Protein AF-A0A2G5NSZ6-F1 (afdb_monomer)

Structure (mmCIF, N/CA/C/O backbone):
data_AF-A0A2G5NSZ6-F1
#
_entry.id   AF-A0A2G5NSZ6-F1
#
loop_
_atom_site.group_PDB
_atom_site.id
_atom_site.type_symbol
_atom_site.label_atom_id
_atom_site.label_alt_id
_atom_site.label_comp_id
_atom_site.label_asym_id
_atom_site.label_entity_id
_atom_site.label_seq_id
_atom_site.pdbx_PDB_ins_code
_atom_site.Cartn_x
_atom_site.Cartn_y
_atom_site.Cartn_z
_atom_site.occupancy
_atom_site.B_iso_or_equiv
_atom_site.auth_seq_id
_atom_site.auth_comp_id
_atom_site.auth_asym_id
_atom_site.auth_atom_id
_atom_site.pdbx_PDB_model_num
ATOM 1 N N . MET A 1 1 ? -48.460 5.975 41.396 1.00 63.25 1 MET A N 1
ATOM 2 C CA . MET A 1 1 ? -47.245 6.767 41.715 1.00 63.25 1 MET A CA 1
ATOM 3 C C . MET A 1 1 ? -46.046 5.906 42.127 1.00 63.25 1 MET A C 1
ATOM 5 O O . MET A 1 1 ? -45.051 5.959 41.422 1.00 63.25 1 MET A O 1
ATOM 9 N N . LYS A 1 2 ? -46.118 5.054 43.167 1.00 60.66 2 LYS A N 1
ATOM 10 C CA . LYS A 1 2 ? -44.966 4.229 43.619 1.00 60.66 2 LYS A CA 1
ATOM 11 C C . LYS A 1 2 ? -44.351 3.318 42.535 1.00 60.66 2 LYS A C 1
ATOM 13 O O . LYS A 1 2 ? -43.138 3.277 42.404 1.00 60.66 2 LYS A O 1
ATOM 18 N N . ARG A 1 3 ? -45.175 2.672 41.694 1.00 65.31 3 ARG A N 1
ATOM 19 C CA . ARG A 1 3 ? -44.702 1.825 40.573 1.00 65.31 3 ARG A CA 1
ATOM 20 C C . ARG A 1 3 ? -43.946 2.598 39.478 1.00 65.31 3 ARG A C 1
ATOM 22 O O . ARG A 1 3 ? -43.029 2.049 38.886 1.00 65.31 3 ARG A O 1
ATOM 29 N N . ILE A 1 4 ? -44.303 3.864 39.245 1.00 73.81 4 ILE A N 1
ATOM 30 C CA . ILE A 1 4 ? -43.642 4.732 38.251 1.00 73.81 4 ILE A CA 1
ATOM 31 C C . ILE A 1 4 ? -42.267 5.170 38.772 1.00 73.81 4 ILE A C 1
ATOM 33 O O . ILE A 1 4 ? -41.289 5.133 38.035 1.00 73.81 4 ILE A O 1
ATOM 37 N N . ILE A 1 5 ? -42.176 5.501 40.065 1.00 75.38 5 ILE A N 1
ATOM 38 C CA . ILE A 1 5 ? -40.913 5.863 40.724 1.00 75.38 5 ILE A CA 1
ATOM 39 C C . ILE A 1 5 ? -39.940 4.673 40.728 1.00 75.38 5 ILE A C 1
ATOM 41 O O . ILE A 1 5 ? -38.780 4.835 40.362 1.00 75.38 5 ILE A O 1
ATOM 45 N N . SER A 1 6 ? -40.408 3.463 41.061 1.00 75.88 6 SER A N 1
ATOM 46 C CA . SER A 1 6 ? -39.570 2.254 41.014 1.00 75.88 6 SER A CA 1
ATOM 47 C C . SER A 1 6 ? -39.050 1.944 39.608 1.00 75.88 6 SER A C 1
ATOM 49 O O . SER A 1 6 ? -37.890 1.570 39.463 1.00 75.88 6 SER A O 1
ATOM 51 N N . PHE A 1 7 ? -39.869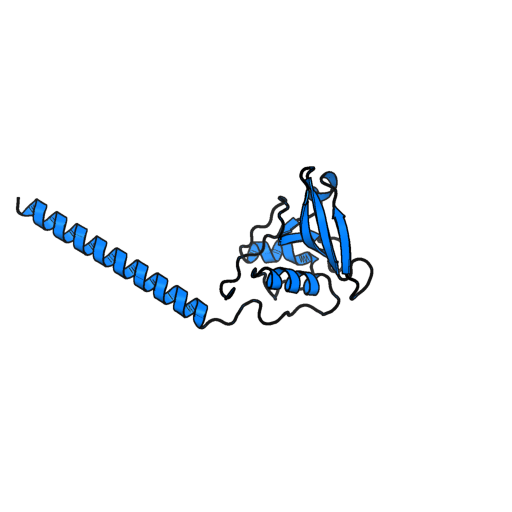 2.139 38.571 1.00 82.25 7 PHE A N 1
ATOM 52 C CA . PHE A 1 7 ? -39.439 1.956 37.183 1.00 82.25 7 PHE A CA 1
ATOM 53 C C . PHE A 1 7 ? -38.332 2.946 36.792 1.00 82.25 7 PHE A C 1
ATOM 55 O O . PHE A 1 7 ? -37.341 2.555 36.180 1.00 82.25 7 PHE A O 1
ATOM 62 N N . PHE A 1 8 ? -38.455 4.208 37.212 1.00 84.94 8 PHE A N 1
ATOM 63 C CA . PHE A 1 8 ? -37.450 5.238 36.943 1.00 84.94 8 PHE A CA 1
ATOM 64 C C . PHE A 1 8 ? -36.107 4.948 37.629 1.00 84.94 8 PHE A C 1
ATOM 66 O O . PHE A 1 8 ? -35.054 5.147 37.031 1.00 84.94 8 PHE A O 1
ATOM 73 N N . ILE A 1 9 ? -36.136 4.426 38.860 1.00 85.88 9 ILE A N 1
ATOM 74 C CA . ILE A 1 9 ? -34.926 4.035 39.602 1.00 85.88 9 ILE A CA 1
ATOM 75 C C . ILE A 1 9 ? -34.200 2.879 38.903 1.00 85.88 9 ILE A C 1
ATOM 77 O O . ILE A 1 9 ? -32.978 2.913 38.787 1.00 85.88 9 ILE A O 1
ATOM 81 N N . ILE A 1 10 ? -34.939 1.881 38.407 1.00 87.69 10 ILE A N 1
ATOM 82 C CA . ILE A 1 10 ? -34.363 0.749 37.663 1.00 87.69 10 ILE A CA 1
ATOM 83 C C . ILE A 1 10 ? -33.757 1.221 36.336 1.00 87.69 10 ILE A C 1
ATOM 85 O O . ILE A 1 10 ? -32.667 0.796 35.963 1.00 87.69 10 ILE A O 1
ATOM 89 N N . LEU A 1 11 ? -34.433 2.124 35.623 1.00 88.69 11 LEU A N 1
ATOM 90 C CA . LEU A 1 11 ? -33.911 2.666 34.370 1.00 88.69 11 LEU A CA 1
ATOM 91 C C . LEU A 1 11 ? -32.623 3.473 34.601 1.00 88.69 11 LEU A C 1
ATOM 93 O O . LEU A 1 11 ? -31.659 3.328 33.853 1.00 88.69 11 LEU A O 1
ATOM 97 N N . LEU A 1 12 ? -32.584 4.276 35.670 1.00 90.75 12 LEU A N 1
ATOM 98 C CA . LEU A 1 12 ? -31.406 5.052 36.051 1.00 90.75 12 LEU A CA 1
ATOM 99 C C . LEU A 1 12 ? -30.234 4.154 36.475 1.00 90.75 12 LEU A C 1
ATOM 101 O O . LEU A 1 12 ? -29.097 4.430 36.100 1.00 90.75 12 LEU A O 1
ATOM 105 N N . SER A 1 13 ? -30.486 3.071 37.218 1.00 85.81 13 SER A N 1
ATOM 106 C CA . SER A 1 13 ? -29.428 2.136 37.622 1.00 85.81 13 SER A CA 1
ATOM 107 C C . SER A 1 13 ? -28.855 1.360 36.434 1.00 85.81 13 SER A C 1
ATOM 109 O O . SER A 1 13 ? -27.636 1.223 36.336 1.00 85.81 13 SER A O 1
ATOM 111 N N . LEU A 1 14 ? -29.697 0.925 35.491 1.00 87.25 14 LEU A N 1
ATOM 112 C CA . LEU A 1 14 ? -29.252 0.307 34.237 1.00 87.25 14 LEU A CA 1
ATOM 113 C C . LEU A 1 14 ? -28.435 1.279 33.380 1.00 87.25 14 LEU A C 1
ATOM 115 O O . LEU A 1 14 ? -27.401 0.896 32.837 1.00 87.25 14 LEU A O 1
ATOM 119 N N . PHE A 1 15 ? -28.853 2.544 33.301 1.00 86.56 15 PHE A N 1
ATOM 120 C CA . PHE A 1 15 ? -28.114 3.579 32.579 1.00 86.56 15 PHE A CA 1
ATOM 121 C C . PHE A 1 15 ? -26.741 3.860 33.209 1.00 86.56 15 PHE A C 1
ATOM 123 O O . PHE A 1 15 ? -25.738 3.951 32.503 1.00 86.56 15 PHE A O 1
ATOM 130 N N . LEU A 1 16 ? -26.662 3.923 34.541 1.00 83.12 16 LEU A N 1
ATOM 131 C CA . LEU A 1 16 ? -25.391 4.065 35.256 1.00 83.12 16 LEU A CA 1
ATOM 132 C C . LEU A 1 16 ? -24.475 2.851 35.047 1.00 83.12 16 LEU A C 1
ATOM 134 O O . LEU A 1 16 ? -23.273 3.030 34.859 1.00 83.12 16 LEU A O 1
ATOM 138 N N . LEU A 1 17 ? -25.009 1.626 35.058 1.00 79.88 17 LEU A N 1
ATOM 139 C CA . LEU A 1 17 ? -24.234 0.415 34.760 1.00 79.88 17 LEU A CA 1
ATOM 140 C C . LEU A 1 17 ? -23.677 0.439 33.332 1.00 79.88 17 LEU A C 1
ATOM 142 O O . LEU A 1 17 ? -22.503 0.133 33.140 1.00 79.88 17 LEU A O 1
ATOM 146 N N . PHE A 1 18 ? -24.487 0.867 32.363 1.00 84.25 18 PHE A N 1
ATOM 147 C CA . PHE A 1 18 ? -24.074 1.017 30.969 1.00 84.25 18 PHE A CA 1
ATOM 148 C C . PHE A 1 18 ? -22.918 2.021 30.816 1.00 84.25 18 PHE A C 1
ATOM 150 O O . PHE A 1 18 ? -21.874 1.667 30.276 1.00 84.25 18 PHE A O 1
ATOM 157 N N . ILE A 1 19 ? -23.035 3.223 31.400 1.00 81.69 19 ILE A N 1
ATOM 158 C CA . ILE A 1 19 ? -21.955 4.231 31.387 1.00 81.69 19 ILE A CA 1
ATOM 159 C C . ILE A 1 19 ? -20.666 3.684 32.016 1.00 81.69 19 ILE A C 1
ATOM 161 O O . ILE A 1 19 ? -19.567 3.919 31.510 1.00 81.69 19 ILE A O 1
ATOM 165 N N . ASN A 1 20 ? -20.778 2.970 33.141 1.00 80.88 20 ASN A N 1
ATOM 166 C CA . ASN A 1 20 ? -19.611 2.381 33.795 1.00 80.88 20 ASN A CA 1
ATOM 167 C C . ASN A 1 20 ? -18.964 1.295 32.925 1.00 80.88 20 ASN A C 1
ATOM 169 O O . ASN A 1 20 ? -17.738 1.232 32.864 1.00 80.88 20 ASN A O 1
ATOM 173 N N . GLN A 1 21 ? -19.756 0.473 32.232 1.00 85.81 21 GLN A N 1
ATOM 174 C CA . GLN A 1 21 ? -19.250 -0.546 31.315 1.00 85.81 21 GLN A CA 1
ATOM 175 C C . GLN A 1 21 ? -18.499 0.073 30.129 1.00 85.81 21 GLN A C 1
ATOM 177 O O . GLN A 1 21 ? -17.379 -0.356 29.853 1.00 85.81 21 GLN A O 1
ATOM 182 N N . ASP A 1 22 ? -19.053 1.105 29.489 1.00 85.12 22 ASP A N 1
ATOM 183 C CA . ASP A 1 22 ? -18.387 1.816 28.389 1.00 85.12 22 ASP A CA 1
ATOM 184 C C . ASP A 1 22 ? -17.048 2.411 28.845 1.00 85.12 22 ASP A C 1
ATOM 186 O O . ASP A 1 22 ? -16.008 2.171 28.231 1.00 85.12 22 ASP A O 1
ATOM 190 N N . ARG A 1 23 ? -17.034 3.082 30.005 1.00 85.81 23 ARG A N 1
ATOM 191 C CA . ARG A 1 23 ? -15.804 3.637 30.586 1.00 85.81 23 ARG A CA 1
ATOM 192 C C . ARG A 1 23 ? -14.755 2.561 30.885 1.00 85.81 23 ARG A C 1
ATOM 194 O O . ARG A 1 23 ? -13.562 2.789 30.685 1.00 85.81 23 ARG A O 1
ATOM 201 N N . ILE A 1 24 ? -15.172 1.400 31.394 1.00 86.62 24 ILE A N 1
ATOM 202 C CA . ILE A 1 24 ? -14.268 0.270 31.654 1.00 86.62 24 ILE A CA 1
ATOM 203 C C . ILE A 1 24 ? -13.678 -0.252 30.338 1.00 86.62 24 ILE A C 1
ATOM 205 O O . ILE A 1 24 ? -12.471 -0.496 30.272 1.00 86.62 24 ILE A O 1
ATOM 209 N N . ILE A 1 25 ? -14.500 -0.396 29.296 1.00 86.75 25 ILE A N 1
ATOM 210 C CA . ILE A 1 25 ? -14.064 -0.855 27.972 1.00 86.75 25 ILE A CA 1
ATOM 211 C C . ILE A 1 25 ? -13.059 0.131 27.363 1.00 86.75 25 ILE A C 1
ATOM 213 O O . ILE A 1 25 ? -12.009 -0.294 26.879 1.00 86.75 25 ILE A O 1
ATOM 217 N N . ASP A 1 26 ? -13.321 1.433 27.445 1.00 86.69 26 ASP A N 1
ATOM 218 C CA . ASP A 1 26 ? -12.417 2.466 26.932 1.00 86.69 26 ASP A CA 1
ATOM 219 C C . ASP A 1 26 ? -11.071 2.475 27.667 1.00 86.69 26 ASP A C 1
ATOM 221 O O . ASP A 1 26 ? -10.008 2.516 27.035 1.00 86.69 26 ASP A O 1
ATOM 225 N N . ASN A 1 27 ? -11.091 2.350 28.997 1.00 86.94 27 ASN A N 1
ATOM 226 C CA . ASN A 1 27 ? -9.875 2.231 29.802 1.00 86.94 27 ASN A CA 1
ATOM 227 C C . ASN A 1 27 ? -9.072 0.974 29.434 1.00 86.94 27 ASN A C 1
ATOM 229 O O . ASN A 1 27 ? -7.852 1.045 29.281 1.00 86.94 27 ASN A O 1
ATOM 233 N N . TYR A 1 28 ? -9.745 -0.168 29.259 1.00 88.62 28 TYR A N 1
ATOM 234 C CA . TYR A 1 28 ? -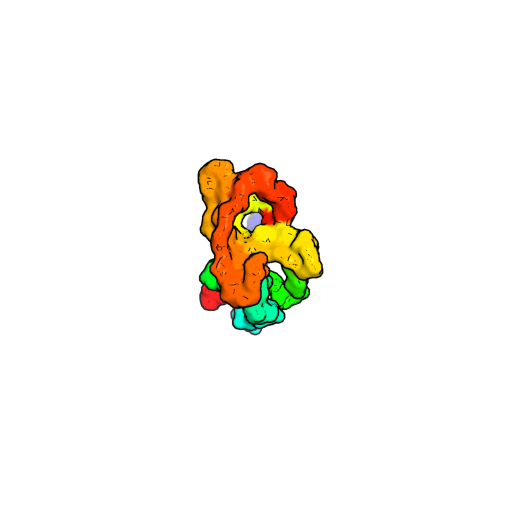9.102 -1.413 28.837 1.00 88.62 28 TYR A CA 1
ATOM 235 C C . TYR A 1 28 ? -8.478 -1.283 27.443 1.00 88.62 28 TYR A C 1
ATOM 237 O O . TYR A 1 28 ? -7.329 -1.676 27.246 1.00 88.62 28 TYR A O 1
ATOM 245 N N . ASN A 1 29 ? -9.195 -0.694 26.483 1.00 87.12 29 ASN A N 1
ATOM 246 C CA . ASN A 1 29 ? -8.689 -0.475 25.128 1.00 87.12 29 ASN A CA 1
ATOM 247 C C . ASN A 1 29 ? -7.476 0.458 25.120 1.00 87.12 29 ASN A C 1
ATOM 249 O O . ASN A 1 29 ? -6.495 0.175 24.432 1.00 87.12 29 ASN A O 1
ATOM 253 N N . THR A 1 30 ? -7.516 1.521 25.922 1.00 86.69 30 THR A N 1
ATOM 254 C CA . THR A 1 30 ? -6.400 2.462 26.078 1.00 86.69 30 THR A CA 1
ATOM 255 C C . THR A 1 30 ? -5.177 1.763 26.661 1.00 86.69 30 THR A C 1
ATOM 257 O O . THR A 1 30 ? -4.098 1.823 26.075 1.00 86.69 30 THR A O 1
ATOM 260 N N . LEU A 1 31 ? -5.344 1.022 27.761 1.00 89.06 31 LEU A N 1
ATOM 261 C CA . LEU A 1 31 ? -4.253 0.277 28.389 1.00 89.06 31 LEU A CA 1
ATOM 262 C C . LEU A 1 31 ? -3.691 -0.803 27.456 1.00 89.06 31 LEU A C 1
ATOM 264 O O . LEU A 1 31 ? -2.478 -0.979 27.362 1.00 89.06 31 LEU A O 1
ATOM 268 N N . ARG A 1 32 ? -4.560 -1.506 26.723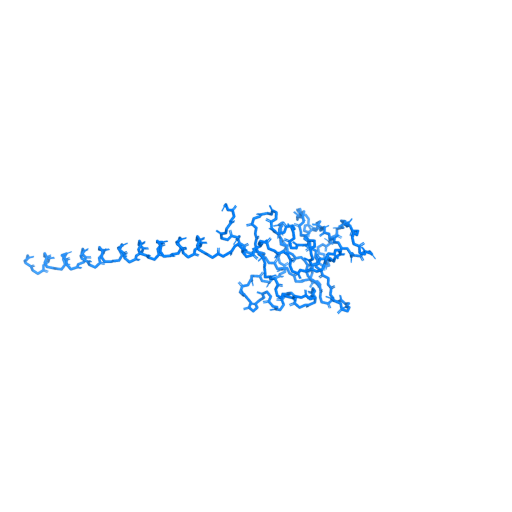 1.00 86.50 32 ARG A N 1
ATOM 269 C CA . ARG A 1 32 ? -4.161 -2.495 25.717 1.00 86.50 32 ARG A CA 1
ATOM 270 C C . ARG A 1 32 ? -3.318 -1.853 24.624 1.00 86.50 32 ARG A C 1
ATOM 272 O O . ARG A 1 32 ? -2.267 -2.391 24.290 1.00 86.50 32 ARG A O 1
ATOM 279 N N . ILE A 1 33 ? -3.764 -0.729 24.062 1.00 87.56 33 ILE A N 1
ATOM 280 C CA . ILE A 1 33 ? -2.978 0.010 23.073 1.00 87.56 33 ILE A CA 1
ATOM 281 C C . ILE A 1 33 ? -1.647 0.408 23.694 1.00 87.56 33 ILE A C 1
ATOM 283 O O . ILE A 1 33 ? -0.636 0.221 23.036 1.00 87.56 33 ILE A O 1
ATOM 287 N N . GLU A 1 34 ? -1.616 0.877 24.943 1.00 87.62 34 GLU A N 1
ATOM 288 C CA . GLU A 1 34 ? -0.385 1.326 25.589 1.00 87.62 34 GLU A CA 1
ATO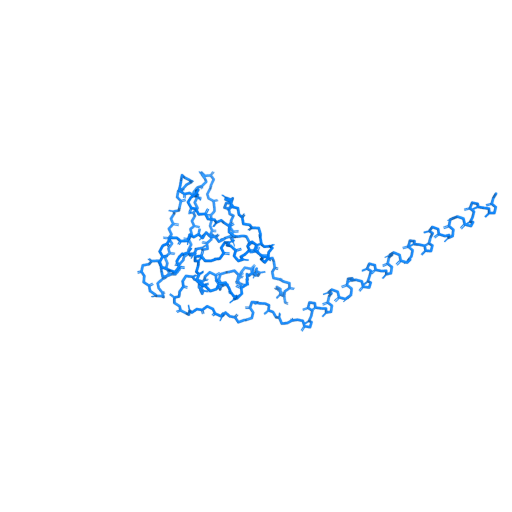M 289 C C . GLU A 1 34 ? 0.653 0.211 25.776 1.00 87.62 34 GLU A C 1
ATOM 291 O O . GLU A 1 34 ? 1.820 0.380 25.423 1.00 87.62 34 GLU A O 1
ATOM 296 N N . LEU A 1 35 ? 0.211 -0.962 26.224 1.00 90.81 35 LEU A N 1
ATOM 297 C CA . LEU A 1 35 ? 1.084 -2.101 26.511 1.00 90.81 35 LEU A CA 1
ATOM 298 C C . LEU A 1 35 ? 1.511 -2.890 25.265 1.00 90.81 35 LEU A C 1
ATOM 300 O O . LEU A 1 35 ? 2.527 -3.586 25.297 1.00 90.81 35 LEU A O 1
ATOM 304 N N . MET A 1 36 ? 0.747 -2.833 24.171 1.00 89.62 36 MET A N 1
ATOM 305 C CA . MET A 1 36 ? 1.084 -3.579 22.958 1.00 89.62 36 MET A CA 1
ATOM 306 C C . MET A 1 36 ? 2.215 -2.899 22.170 1.00 89.62 36 MET A C 1
ATOM 308 O O . MET A 1 36 ? 2.235 -1.673 22.032 1.00 89.62 36 MET A O 1
ATOM 312 N N . PRO A 1 37 ? 3.151 -3.674 21.588 1.00 91.25 37 PRO A N 1
ATOM 313 C CA . PRO A 1 37 ? 4.212 -3.104 20.769 1.00 91.25 37 PRO A CA 1
ATOM 314 C C . PRO A 1 37 ? 3.631 -2.434 19.519 1.00 91.25 37 PRO A C 1
ATOM 316 O O . PRO A 1 37 ? 2.629 -2.886 18.961 1.00 91.25 37 PRO A O 1
ATOM 319 N N . ASN A 1 38 ? 4.296 -1.381 19.036 1.00 94.44 38 ASN A N 1
ATOM 320 C CA . ASN A 1 38 ? 3.902 -0.730 17.790 1.00 94.44 38 ASN A CA 1
ATOM 321 C C . ASN A 1 38 ? 3.982 -1.742 16.626 1.00 94.44 38 ASN A C 1
ATOM 323 O O . ASN A 1 38 ? 5.073 -2.252 16.343 1.00 94.44 38 ASN A O 1
ATOM 327 N N . PRO A 1 39 ? 2.866 -2.024 15.921 1.00 94.38 39 PRO A N 1
ATOM 328 C CA . PRO A 1 39 ? 2.833 -3.037 14.864 1.00 94.38 39 PRO A CA 1
ATOM 329 C C . PRO A 1 39 ? 3.776 -2.704 13.701 1.00 94.38 39 PRO A C 1
ATOM 331 O O . PRO A 1 39 ? 4.233 -3.604 12.999 1.00 94.38 39 PRO A O 1
ATOM 334 N N . MET A 1 40 ? 4.122 -1.424 13.541 1.00 97.00 40 MET A N 1
ATOM 335 C CA . MET A 1 40 ? 5.018 -0.916 12.505 1.00 97.00 40 MET A CA 1
ATOM 336 C C . MET A 1 40 ? 6.444 -0.639 13.017 1.00 97.00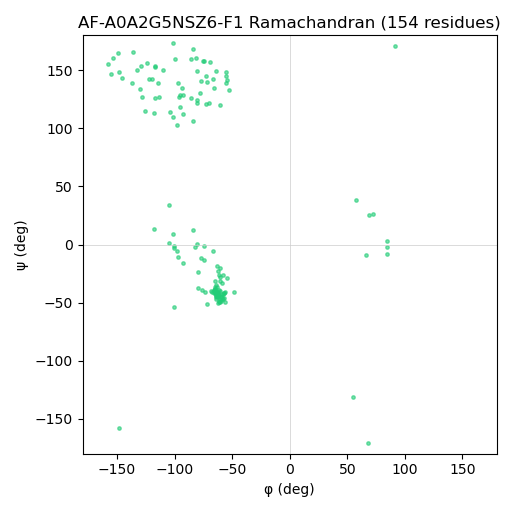 40 MET A C 1
ATOM 338 O O . MET A 1 40 ? 7.245 -0.029 12.305 1.00 97.00 40 MET A O 1
ATOM 342 N N . ALA A 1 41 ? 6.792 -1.046 14.248 1.00 95.62 41 ALA A N 1
ATOM 343 C CA . ALA A 1 41 ? 8.111 -0.781 14.838 1.00 95.62 41 ALA A CA 1
ATOM 344 C C . ALA A 1 41 ? 9.249 -1.307 13.951 1.00 95.62 41 ALA A C 1
ATOM 346 O O . ALA A 1 41 ? 10.149 -0.548 13.586 1.00 95.62 41 ALA A O 1
ATOM 347 N N . THR A 1 42 ? 9.138 -2.567 13.527 1.00 96.12 42 THR A N 1
ATOM 348 C CA . THR A 1 42 ? 10.153 -3.267 12.732 1.00 96.12 42 THR A CA 1
ATOM 349 C C . THR A 1 42 ? 9.594 -3.640 11.371 1.00 96.12 42 THR A C 1
ATOM 351 O O . THR A 1 42 ? 8.578 -4.328 11.306 1.00 96.12 42 THR A O 1
ATOM 354 N N . ASN A 1 43 ? 10.286 -3.244 10.304 1.00 98.12 43 ASN A N 1
ATOM 355 C CA . ASN A 1 43 ? 10.024 -3.716 8.949 1.00 98.12 43 ASN A CA 1
ATOM 356 C C . ASN A 1 43 ? 10.670 -5.100 8.764 1.00 98.12 43 ASN A C 1
ATOM 358 O O . ASN A 1 43 ? 11.869 -5.252 8.983 1.00 98.12 43 ASN A O 1
ATOM 362 N N . THR A 1 44 ? 9.868 -6.109 8.427 1.00 97.88 44 THR A N 1
ATOM 363 C CA . THR A 1 44 ? 10.292 -7.514 8.259 1.00 97.88 44 THR A CA 1
ATOM 364 C C . THR A 1 44 ? 10.480 -7.914 6.799 1.00 97.88 44 THR A C 1
ATOM 366 O O . THR A 1 44 ? 10.802 -9.069 6.524 1.00 97.88 44 THR A O 1
ATOM 369 N N . TYR A 1 45 ? 10.222 -6.999 5.866 1.00 98.50 45 TYR A N 1
ATOM 370 C CA . TYR A 1 45 ? 10.442 -7.225 4.445 1.00 98.50 45 TYR A CA 1
ATOM 371 C C . TYR A 1 45 ? 11.918 -7.006 4.095 1.00 98.50 45 TYR A C 1
ATOM 373 O O . TYR A 1 45 ? 12.658 -6.350 4.830 1.00 98.50 45 TYR A O 1
ATOM 381 N N . ASP A 1 46 ? 12.357 -7.551 2.964 1.00 98.25 46 ASP A N 1
ATOM 382 C CA . ASP A 1 46 ? 13.760 -7.470 2.565 1.00 98.25 46 ASP A CA 1
ATOM 383 C C . ASP A 1 46 ? 14.100 -6.092 1.993 1.00 98.25 46 ASP A C 1
ATOM 385 O O . ASP A 1 46 ? 13.427 -5.578 1.094 1.00 98.25 46 ASP A O 1
ATOM 389 N N . LYS A 1 47 ? 15.181 -5.488 2.498 1.00 98.31 47 LYS A N 1
ATOM 390 C CA . LYS A 1 47 ? 15.679 -4.201 1.998 1.00 98.31 47 LYS A CA 1
ATOM 391 C C . LYS A 1 47 ? 15.927 -4.264 0.493 1.00 98.31 47 LYS A C 1
ATOM 393 O O . LYS A 1 47 ? 16.405 -5.264 -0.038 1.00 98.31 47 LYS A O 1
ATOM 398 N N . GLY A 1 48 ? 15.609 -3.170 -0.190 1.00 98.12 48 GLY A N 1
ATOM 399 C CA . GLY A 1 48 ? 15.742 -3.093 -1.640 1.00 98.12 48 GLY A CA 1
ATOM 400 C C . GLY A 1 48 ? 14.545 -3.653 -2.411 1.00 98.12 48 GLY A C 1
ATOM 401 O O . GLY A 1 48 ? 14.578 -3.570 -3.631 1.00 98.12 48 GLY A O 1
ATOM 402 N N . GLN A 1 49 ? 13.510 -4.192 -1.749 1.00 98.56 49 GLN A N 1
ATOM 403 C CA . GLN A 1 49 ? 12.299 -4.727 -2.388 1.00 98.56 49 GLN A CA 1
ATOM 404 C C . GLN A 1 49 ? 11.109 -3.756 -2.360 1.00 98.56 49 GLN A C 1
ATOM 406 O O . GLN A 1 49 ? 11.012 -2.868 -1.507 1.00 98.56 49 GLN A O 1
ATOM 411 N N . CYS A 1 50 ? 10.145 -3.983 -3.259 1.00 98.62 50 CYS A N 1
ATOM 412 C CA . CYS A 1 50 ? 8.902 -3.210 -3.344 1.00 98.62 50 CYS A CA 1
ATOM 413 C C . CYS A 1 50 ? 8.100 -3.231 -2.032 1.00 98.62 50 CYS A C 1
ATOM 415 O O . CYS A 1 50 ? 7.613 -2.200 -1.567 1.00 98.62 50 CYS A O 1
ATOM 417 N N . THR A 1 51 ? 8.032 -4.397 -1.392 1.00 98.75 51 THR A N 1
ATOM 418 C CA . THR A 1 51 ? 7.345 -4.642 -0.120 1.00 98.75 51 THR A CA 1
ATOM 419 C C . THR A 1 51 ? 7.950 -3.846 1.036 1.00 98.75 51 THR A C 1
ATOM 421 O O . THR A 1 51 ? 7.214 -3.212 1.794 1.00 98.75 51 THR A O 1
ATOM 424 N N . TYR A 1 52 ? 9.283 -3.809 1.126 1.00 98.81 52 TYR A N 1
ATOM 425 C CA . TYR A 1 52 ? 10.011 -3.026 2.125 1.00 98.81 52 TYR A CA 1
ATOM 426 C C . TYR A 1 52 ? 9.731 -1.533 1.985 1.00 98.81 52 TYR A C 1
ATOM 428 O O . TYR A 1 52 ? 9.363 -0.882 2.962 1.00 98.81 52 TYR A O 1
ATOM 436 N N . TYR A 1 53 ? 9.842 -1.008 0.765 1.00 98.81 53 TYR A N 1
ATOM 437 C CA . TYR A 1 53 ? 9.598 0.406 0.492 1.00 98.81 53 TYR A CA 1
ATOM 438 C C . TYR A 1 53 ? 8.166 0.828 0.844 1.00 98.81 53 TYR A C 1
ATOM 440 O O . TYR A 1 53 ? 7.951 1.835 1.521 1.00 98.81 53 TYR A O 1
ATOM 448 N N . VAL A 1 54 ? 7.176 0.038 0.422 1.00 98.81 54 VAL A N 1
ATOM 449 C CA . VAL A 1 54 ? 5.766 0.337 0.687 1.00 98.81 54 VAL A CA 1
ATOM 450 C C . VAL A 1 54 ? 5.450 0.279 2.183 1.00 98.81 54 VAL A C 1
ATOM 452 O O . VAL A 1 54 ? 4.706 1.129 2.673 1.00 98.81 54 VAL A O 1
ATOM 455 N N . PHE A 1 55 ? 6.036 -0.662 2.930 1.00 98.81 55 PHE A N 1
ATOM 456 C CA . PHE A 1 55 ? 5.888 -0.708 4.386 1.00 98.81 55 PHE A CA 1
ATOM 457 C C . PHE A 1 55 ? 6.373 0.587 5.051 1.00 98.81 55 PHE A C 1
ATOM 459 O O . PHE A 1 55 ? 5.652 1.168 5.866 1.00 98.81 55 PHE A O 1
ATOM 466 N N . ASP A 1 56 ? 7.553 1.080 4.668 1.00 98.50 56 ASP A N 1
ATOM 467 C CA . ASP A 1 56 ? 8.115 2.312 5.231 1.00 98.50 56 ASP A CA 1
ATOM 468 C C . ASP A 1 56 ? 7.262 3.541 4.878 1.00 98.50 56 ASP A C 1
ATOM 470 O O . ASP A 1 56 ? 7.049 4.416 5.723 1.00 98.50 56 ASP A O 1
ATOM 474 N N . LYS A 1 57 ? 6.694 3.588 3.665 1.00 98.69 57 LYS A N 1
ATOM 475 C CA . LYS A 1 57 ? 5.737 4.630 3.258 1.00 98.69 57 LYS A CA 1
ATOM 476 C C . LYS A 1 57 ? 4.471 4.618 4.117 1.00 98.69 57 LYS A C 1
ATOM 478 O O . LYS A 1 57 ? 4.087 5.659 4.645 1.00 98.69 57 LYS A O 1
ATOM 483 N N . VAL A 1 58 ? 3.863 3.447 4.319 1.00 98.69 58 VAL A N 1
ATOM 484 C CA . VAL A 1 58 ? 2.675 3.280 5.175 1.00 98.69 58 VAL A CA 1
ATOM 485 C C . VAL A 1 58 ? 2.967 3.707 6.614 1.00 98.69 58 VAL A C 1
ATOM 487 O O . VAL A 1 58 ? 2.177 4.444 7.209 1.00 98.69 58 VAL A O 1
ATOM 490 N N . LYS A 1 59 ? 4.119 3.292 7.158 1.00 98.00 59 LYS A N 1
ATOM 491 C CA . LYS A 1 59 ? 4.576 3.687 8.495 1.00 98.00 59 LYS A CA 1
ATOM 492 C C . LYS A 1 59 ? 4.719 5.203 8.613 1.00 98.00 59 LYS A C 1
ATOM 494 O O . LYS A 1 59 ? 4.254 5.776 9.595 1.00 98.00 59 LYS A O 1
ATOM 499 N N . LYS A 1 60 ? 5.332 5.852 7.617 1.00 97.50 60 LYS A N 1
ATOM 500 C CA . LYS A 1 60 ? 5.543 7.308 7.592 1.00 97.50 60 LYS A CA 1
ATOM 501 C C . LYS A 1 60 ? 4.230 8.097 7.622 1.00 97.50 60 LYS A C 1
ATOM 503 O O . LYS A 1 60 ? 4.184 9.160 8.231 1.00 97.50 60 LYS A O 1
ATOM 508 N N . ASP A 1 61 ? 3.158 7.557 7.050 1.00 97.62 61 ASP A N 1
ATOM 509 C CA . ASP A 1 61 ? 1.824 8.172 7.110 1.00 97.62 61 ASP A CA 1
ATOM 510 C C . ASP A 1 61 ? 1.074 7.913 8.431 1.00 97.62 61 ASP A C 1
ATOM 512 O O . ASP A 1 61 ? -0.072 8.347 8.620 1.00 97.62 61 ASP A O 1
ATOM 516 N N . GLY A 1 62 ? 1.691 7.181 9.360 1.00 97.06 62 GLY A N 1
ATOM 517 C CA . GLY A 1 62 ? 1.062 6.740 10.601 1.00 97.06 62 GLY A CA 1
ATOM 518 C C . GLY A 1 62 ? -0.031 5.695 10.376 1.00 97.06 62 GLY A C 1
ATOM 519 O O . GLY A 1 62 ? -0.959 5.582 11.175 1.00 97.06 62 GLY A O 1
ATOM 520 N N . ASN A 1 63 ? 0.046 4.952 9.277 1.00 98.19 63 ASN A N 1
ATOM 521 C CA . ASN A 1 63 ? -0.834 3.827 9.001 1.00 98.19 63 ASN A CA 1
ATOM 522 C C . ASN A 1 63 ? -0.107 2.509 9.294 1.00 98.19 63 ASN A C 1
ATOM 524 O O . ASN A 1 63 ? 1.086 2.490 9.603 1.00 98.19 63 ASN A O 1
ATOM 528 N N . MET A 1 64 ? -0.834 1.401 9.212 1.00 98.00 64 MET A N 1
ATOM 529 C CA . MET A 1 64 ? -0.309 0.058 9.413 1.00 98.00 64 MET A CA 1
ATOM 530 C C . MET A 1 64 ? -0.755 -0.916 8.324 1.00 98.00 64 MET A C 1
ATOM 532 O O . MET A 1 64 ? -1.846 -0.796 7.758 1.00 98.00 64 MET A O 1
ATOM 536 N N . ILE A 1 65 ? 0.114 -1.892 8.082 1.00 98.62 65 ILE A N 1
ATOM 537 C CA . ILE A 1 65 ? -0.123 -3.139 7.351 1.00 98.62 65 ILE A CA 1
ATOM 538 C C . ILE A 1 65 ? 0.523 -4.285 8.132 1.00 98.62 65 ILE A C 1
ATOM 540 O O . ILE A 1 65 ? 1.357 -4.042 9.006 1.00 98.62 65 ILE A O 1
ATOM 544 N N . GLU A 1 66 ? 0.187 -5.531 7.801 1.00 97.94 66 GLU A N 1
ATOM 545 C CA . GLU A 1 66 ? 0.857 -6.660 8.440 1.00 97.94 66 GLU A CA 1
ATOM 546 C C . GLU A 1 66 ? 2.279 -6.872 7.915 1.00 97.94 66 GLU A C 1
ATOM 548 O O . GLU A 1 66 ? 2.666 -6.500 6.803 1.00 97.94 66 GLU A O 1
ATOM 553 N N . ARG A 1 67 ? 3.060 -7.542 8.755 1.00 97.25 67 ARG A N 1
ATOM 554 C CA . ARG A 1 67 ? 4.478 -7.865 8.551 1.00 97.25 67 ARG A CA 1
ATOM 555 C C . ARG A 1 67 ? 4.708 -9.282 8.018 1.00 97.25 67 ARG A C 1
ATOM 557 O O . ARG A 1 67 ? 5.839 -9.677 7.741 1.00 97.25 67 ARG A O 1
ATOM 564 N N . SER A 1 68 ? 3.639 -10.064 7.910 1.00 97.19 68 SER A N 1
ATOM 565 C CA . SER A 1 68 ? 3.658 -11.496 7.602 1.00 97.19 68 SER A CA 1
ATOM 566 C C . SER A 1 68 ? 3.235 -11.820 6.169 1.00 97.19 68 SER A C 1
ATOM 568 O O . SER A 1 68 ? 3.220 -12.994 5.807 1.00 97.19 68 SER A O 1
ATOM 570 N N . TRP A 1 69 ? 2.921 -10.823 5.331 1.00 98.38 69 TRP A N 1
ATOM 571 C CA . TRP A 1 69 ? 2.372 -11.083 3.995 1.00 98.38 69 TRP A CA 1
ATOM 572 C C . TRP A 1 69 ? 3.387 -11.602 2.970 1.00 98.38 69 TRP A C 1
ATOM 574 O O . TRP A 1 69 ? 2.980 -12.115 1.927 1.00 98.38 69 TRP A O 1
ATOM 584 N N . ARG A 1 70 ? 4.690 -11.522 3.280 1.00 96.69 70 ARG A N 1
ATOM 585 C CA . ARG A 1 70 ? 5.801 -11.996 2.432 1.00 96.69 70 ARG A CA 1
ATOM 586 C C . ARG A 1 70 ? 5.748 -11.370 1.029 1.00 96.69 70 ARG A C 1
ATOM 588 O O . ARG A 1 70 ? 5.625 -10.151 0.919 1.00 96.69 70 ARG A O 1
ATOM 595 N N . ASP A 1 71 ? 5.859 -12.177 -0.022 1.00 98.25 71 ASP A N 1
ATOM 596 C 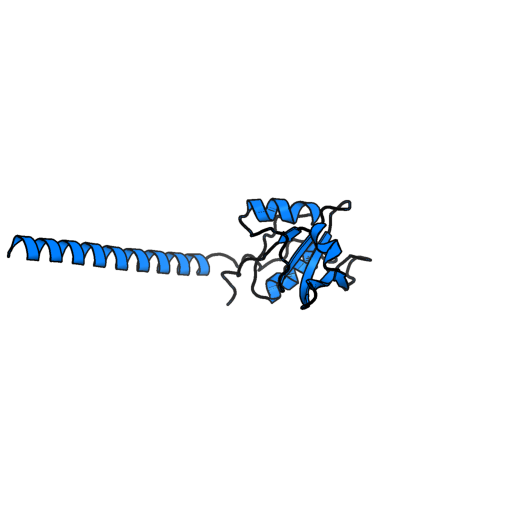CA . ASP A 1 71 ? 5.834 -11.748 -1.419 1.00 98.25 71 ASP A CA 1
ATOM 597 C C . ASP A 1 71 ? 4.575 -10.946 -1.770 1.00 98.25 71 ASP A C 1
ATOM 599 O O . ASP A 1 71 ? 3.447 -11.327 -1.433 1.00 98.25 71 ASP A O 1
ATOM 603 N N . ALA A 1 72 ? 4.754 -9.881 -2.554 1.00 98.62 72 ALA A N 1
ATOM 604 C CA . ALA A 1 72 ? 3.683 -8.982 -2.976 1.00 98.62 72 ALA A CA 1
ATOM 605 C C . ALA A 1 72 ? 2.504 -9.705 -3.651 1.00 98.62 72 ALA A C 1
ATOM 607 O O . ALA A 1 72 ? 1.360 -9.265 -3.523 1.00 98.62 72 ALA A O 1
ATOM 608 N N . LYS A 1 73 ? 2.729 -10.846 -4.319 1.00 98.62 73 LYS A N 1
ATOM 609 C CA . LYS A 1 73 ? 1.666 -11.644 -4.957 1.00 98.62 73 LYS A CA 1
ATOM 610 C C . LYS A 1 73 ? 0.577 -12.114 -3.993 1.00 98.62 73 LYS A C 1
ATOM 612 O O . LYS A 1 73 ? -0.560 -12.315 -4.419 1.00 98.62 73 LYS A O 1
ATOM 617 N N . HIS A 1 74 ? 0.898 -12.265 -2.709 1.00 98.56 74 HIS A N 1
ATOM 618 C CA . HIS A 1 74 ? -0.034 -12.750 -1.692 1.00 98.56 74 HIS A CA 1
ATOM 619 C C . HIS A 1 74 ? -0.775 -11.633 -0.957 1.00 98.56 74 HIS A C 1
ATOM 621 O O . HIS A 1 74 ? -1.804 -11.901 -0.334 1.00 98.56 74 HIS A O 1
ATOM 627 N N . TRP A 1 75 ? -0.306 -10.387 -1.056 1.00 98.75 75 TRP A N 1
ATOM 628 C CA . TRP A 1 75 ? -0.749 -9.290 -0.196 1.00 98.75 75 TRP A CA 1
ATOM 629 C C . TRP A 1 75 ? -2.254 -9.051 -0.250 1.00 98.75 75 TRP A C 1
ATOM 631 O O . TRP A 1 75 ? -2.880 -8.970 0.793 1.00 98.75 75 TRP A O 1
ATOM 641 N N . ALA A 1 76 ? -2.880 -9.015 -1.430 1.00 98.75 76 ALA A N 1
ATOM 642 C CA . ALA A 1 76 ? -4.324 -8.776 -1.510 1.00 98.75 76 ALA A CA 1
ATOM 643 C C . ALA A 1 76 ? -5.155 -9.890 -0.842 1.00 98.75 76 ALA A C 1
ATOM 645 O O . ALA A 1 76 ? -6.198 -9.611 -0.250 1.00 98.75 76 ALA A O 1
ATOM 646 N N . LYS A 1 77 ? -4.699 -11.149 -0.919 1.00 98.62 77 LYS A N 1
ATOM 647 C CA . LYS A 1 77 ? -5.367 -12.291 -0.277 1.00 98.62 77 LYS A CA 1
ATOM 648 C C . LYS A 1 77 ? -5.196 -12.233 1.239 1.00 98.62 77 LYS A C 1
ATOM 650 O O . LYS A 1 77 ? -6.192 -12.317 1.951 1.00 98.62 77 LYS A O 1
ATOM 655 N N . LEU A 1 78 ? -3.958 -12.084 1.707 1.00 98.75 78 LEU A N 1
ATOM 656 C CA . LEU A 1 78 ? -3.636 -12.080 3.135 1.00 98.75 78 LEU A CA 1
ATOM 657 C C . LEU A 1 78 ? -4.206 -10.834 3.824 1.00 98.75 78 LEU A C 1
ATOM 659 O O . LEU A 1 78 ? -4.866 -10.955 4.845 1.00 98.75 78 LEU A O 1
ATOM 663 N N . ALA A 1 79 ? -4.123 -9.663 3.190 1.00 98.81 79 ALA A N 1
ATOM 664 C CA . ALA A 1 79 ? -4.754 -8.446 3.692 1.00 98.81 79 ALA A CA 1
ATOM 665 C C . ALA A 1 79 ? -6.267 -8.614 3.876 1.00 98.81 79 ALA A C 1
ATOM 667 O O . ALA A 1 79 ? -6.815 -8.193 4.891 1.00 98.81 79 ALA A O 1
ATOM 668 N N . LYS A 1 80 ? -6.958 -9.272 2.935 1.00 98.69 80 LYS A N 1
ATOM 669 C CA . LYS A 1 80 ? -8.386 -9.574 3.097 1.00 98.69 80 LYS A CA 1
ATOM 670 C C . LYS A 1 80 ? -8.641 -10.524 4.275 1.00 98.69 80 LYS A C 1
ATOM 672 O O . LYS A 1 80 ? -9.607 -10.315 5.002 1.00 98.69 80 LYS A O 1
ATOM 677 N N . GLN A 1 81 ? -7.802 -11.545 4.459 1.00 98.62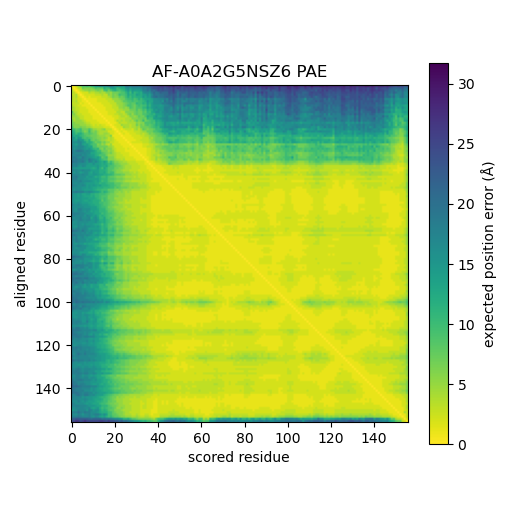 81 GLN A N 1
ATOM 678 C CA . GLN A 1 81 ? -7.900 -12.476 5.593 1.00 98.62 81 GLN A CA 1
ATOM 679 C C . GLN A 1 81 ? -7.686 -11.764 6.936 1.00 98.62 81 GLN A C 1
ATOM 681 O O . GLN A 1 81 ? -8.426 -12.022 7.879 1.00 98.62 81 GLN A O 1
ATOM 686 N N . ASP A 1 82 ? -6.786 -10.783 6.976 1.00 98.50 82 ASP A N 1
ATOM 687 C CA . ASP A 1 82 ? -6.508 -9.953 8.154 1.00 98.50 82 ASP A CA 1
ATOM 688 C C . ASP A 1 82 ? -7.489 -8.767 8.301 1.00 98.50 82 ASP A C 1
ATOM 690 O O . ASP A 1 82 ? -7.270 -7.824 9.070 1.00 98.50 82 ASP A O 1
ATOM 694 N N . GLY A 1 83 ? -8.588 -8.768 7.540 1.00 98.44 83 GLY A N 1
ATOM 695 C CA . GLY A 1 83 ? -9.676 -7.796 7.662 1.00 98.44 83 GLY A CA 1
ATOM 696 C C . GLY A 1 83 ? -9.345 -6.391 7.152 1.00 98.44 83 GLY A C 1
ATOM 697 O O . GLY A 1 83 ? -9.903 -5.410 7.641 1.00 98.44 83 GLY A O 1
ATOM 698 N N . TYR A 1 84 ? -8.410 -6.250 6.214 1.00 98.75 84 TYR A N 1
ATOM 699 C CA . TYR A 1 84 ? -8.197 -4.997 5.488 1.00 98.75 84 TYR A CA 1
ATOM 700 C C . TYR A 1 84 ? -9.227 -4.854 4.365 1.00 98.75 84 TYR A C 1
ATOM 702 O O . TYR A 1 84 ? -9.658 -5.832 3.750 1.00 98.75 84 TYR A O 1
ATOM 710 N N . ASN A 1 85 ? -9.591 -3.610 4.050 1.00 98.75 85 ASN A N 1
ATOM 711 C CA . ASN A 1 85 ? -10.404 -3.335 2.873 1.00 98.75 85 ASN A CA 1
ATOM 712 C C . ASN A 1 85 ? -9.544 -3.514 1.614 1.00 98.75 85 ASN A C 1
ATOM 714 O O . ASN A 1 85 ? -8.528 -2.835 1.442 1.00 98.75 85 ASN A O 1
ATOM 718 N N . VAL A 1 86 ? -9.966 -4.430 0.742 1.00 98.75 86 VAL A N 1
ATOM 719 C CA . VAL A 1 86 ? -9.320 -4.720 -0.539 1.00 98.75 86 VAL A CA 1
ATOM 720 C C . VAL A 1 86 ? -10.355 -4.591 -1.650 1.00 98.75 86 VAL A C 1
ATOM 722 O O . VAL A 1 86 ? -11.317 -5.356 -1.706 1.00 98.75 86 VAL A O 1
ATOM 725 N N . ASN A 1 87 ? -10.162 -3.621 -2.541 1.00 98.19 87 ASN A N 1
ATOM 726 C CA . ASN A 1 87 ? -11.114 -3.287 -3.601 1.00 98.19 87 ASN A CA 1
ATOM 727 C C . ASN A 1 87 ? -10.394 -2.769 -4.863 1.00 98.19 87 ASN A C 1
ATOM 729 O O . ASN A 1 87 ? -9.231 -3.095 -5.088 1.00 98.19 87 ASN A O 1
ATOM 733 N N . HIS A 1 88 ? -11.094 -2.013 -5.712 1.00 97.56 88 HIS A N 1
ATOM 734 C CA . HIS A 1 88 ? -10.561 -1.404 -6.940 1.00 97.56 88 HIS A CA 1
ATOM 735 C C . HIS A 1 88 ? -10.612 0.134 -6.924 1.00 97.56 88 HIS A C 1
ATOM 737 O O . HIS A 1 88 ? -10.443 0.769 -7.961 1.00 97.56 88 HIS A O 1
ATOM 743 N N . SER A 1 89 ? -10.846 0.738 -5.758 1.00 97.94 89 SER A N 1
ATOM 744 C CA . SER A 1 89 ? -11.015 2.182 -5.599 1.00 97.94 89 SER A CA 1
ATOM 745 C C . SER A 1 89 ? -9.698 2.806 -5.131 1.00 97.94 89 SER A C 1
ATOM 747 O O . SER A 1 89 ? -9.354 2.664 -3.952 1.00 97.94 89 SER A O 1
ATOM 749 N N . PRO A 1 90 ? -8.932 3.470 -6.017 1.00 98.19 90 PRO A N 1
ATOM 750 C CA . PRO A 1 90 ? -7.653 4.059 -5.646 1.00 98.19 90 PRO A CA 1
ATOM 751 C C . PRO A 1 90 ? -7.852 5.207 -4.655 1.00 98.19 90 PRO A C 1
ATOM 753 O O . PRO A 1 90 ? -8.789 5.998 -4.764 1.00 98.19 90 PRO A O 1
ATOM 756 N N . ARG A 1 91 ? -6.936 5.318 -3.695 1.00 98.50 91 ARG A N 1
ATOM 757 C CA . ARG A 1 91 ? -6.900 6.398 -2.708 1.00 98.50 91 ARG A CA 1
ATOM 758 C C . ARG A 1 91 ? -5.448 6.709 -2.382 1.00 98.50 91 ARG A C 1
ATOM 760 O O . ARG A 1 91 ? -4.637 5.790 -2.306 1.00 98.50 91 ARG A O 1
ATOM 767 N N . LYS A 1 92 ? -5.120 7.985 -2.168 1.00 98.62 92 LYS A N 1
ATOM 768 C CA . LYS A 1 92 ? -3.806 8.374 -1.638 1.00 98.62 92 LYS A CA 1
ATOM 769 C C . LYS A 1 92 ? -3.513 7.594 -0.352 1.00 98.62 92 LYS A C 1
ATOM 771 O O . LYS A 1 92 ? -4.389 7.489 0.504 1.00 98.62 92 LYS A O 1
ATOM 776 N N . GLY A 1 93 ? -2.315 7.031 -0.237 1.00 98.69 93 GLY A N 1
ATOM 777 C CA . GLY A 1 93 ? -1.941 6.186 0.897 1.00 98.69 93 GLY A CA 1
ATOM 778 C C . GLY A 1 93 ? -2.353 4.721 0.790 1.00 98.69 93 GLY A C 1
ATOM 779 O O . GLY A 1 93 ? -1.932 3.920 1.619 1.00 98.69 93 GLY A O 1
ATOM 780 N N . ALA A 1 94 ? -3.155 4.345 -0.210 1.00 98.88 94 ALA A N 1
ATOM 781 C CA . ALA A 1 94 ? -3.467 2.947 -0.478 1.00 98.88 94 ALA A CA 1
ATOM 782 C C . ALA A 1 94 ? -2.375 2.283 -1.329 1.00 98.88 94 ALA A C 1
ATOM 784 O O . ALA A 1 94 ? -1.489 2.942 -1.875 1.00 98.88 94 ALA A O 1
ATOM 785 N N . LEU A 1 95 ? -2.435 0.958 -1.419 1.00 98.88 95 LEU A N 1
ATOM 786 C CA . LEU A 1 95 ? -1.402 0.142 -2.045 1.00 98.88 95 LEU A CA 1
ATOM 787 C C . LEU A 1 95 ? -1.948 -0.513 -3.302 1.00 98.88 95 LEU A C 1
ATOM 789 O O . LEU A 1 95 ? -2.976 -1.187 -3.255 1.00 98.88 95 LEU A O 1
ATOM 793 N N . LEU A 1 96 ? -1.248 -0.332 -4.412 1.00 98.69 96 LEU A N 1
ATOM 794 C CA . LEU A 1 96 ? -1.577 -0.924 -5.697 1.00 98.69 96 LEU A CA 1
ATOM 795 C C . LEU A 1 96 ? -0.822 -2.246 -5.841 1.00 98.69 96 LEU A C 1
ATOM 797 O O . LEU A 1 96 ? 0.401 -2.257 -5.932 1.00 98.69 96 LEU A O 1
ATOM 801 N N . GLN A 1 97 ? -1.550 -3.360 -5.835 1.00 98.75 97 GLN A N 1
ATOM 802 C CA . GLN A 1 97 ? -0.995 -4.712 -5.799 1.00 98.75 97 GLN A CA 1
ATOM 803 C C . GLN A 1 97 ? -1.299 -5.480 -7.088 1.00 98.75 97 GLN A C 1
ATOM 805 O O . GLN A 1 97 ? -2.413 -5.432 -7.617 1.00 98.75 97 GLN A O 1
ATOM 810 N N . SER A 1 98 ? -0.305 -6.225 -7.572 1.00 98.19 98 SER A N 1
ATOM 811 C CA . SER A 1 98 ? -0.419 -7.164 -8.688 1.00 98.19 98 SER A CA 1
ATOM 812 C C . SER A 1 98 ? 0.165 -8.528 -8.309 1.00 98.19 98 SER A C 1
ATOM 814 O O . SER A 1 98 ? 1.291 -8.588 -7.815 1.00 98.19 98 SER A O 1
ATOM 816 N N . PRO A 1 99 ? -0.530 -9.643 -8.595 1.00 97.19 99 PRO A N 1
ATOM 817 C CA . PRO A 1 99 ? 0.033 -10.979 -8.433 1.00 97.19 99 PRO A CA 1
ATOM 818 C C . PRO A 1 99 ? 0.913 -11.431 -9.608 1.00 97.19 99 PRO A C 1
ATOM 820 O O . PRO A 1 99 ? 1.429 -12.542 -9.571 1.00 97.19 99 PRO A O 1
ATOM 823 N N . ARG A 1 100 ? 1.059 -10.623 -10.669 1.00 94.69 100 ARG A N 1
ATOM 824 C CA . ARG A 1 100 ? 1.841 -10.995 -11.862 1.00 94.69 100 ARG A CA 1
ATOM 825 C C . ARG A 1 100 ? 3.346 -10.996 -11.577 1.00 94.69 100 ARG A C 1
ATOM 827 O O . ARG A 1 100 ? 3.841 -10.065 -10.953 1.00 94.69 100 ARG A O 1
ATOM 834 N N . GLY A 1 101 ? 4.060 -11.980 -12.127 1.00 93.25 101 GLY A N 1
ATOM 835 C CA . GLY A 1 101 ? 5.493 -12.195 -11.891 1.00 93.25 101 GLY A CA 1
ATOM 836 C C . GLY A 1 101 ? 5.761 -13.149 -10.720 1.00 93.25 101 GLY A C 1
ATOM 837 O O . GLY A 1 101 ? 4.844 -13.518 -9.990 1.00 93.25 101 GLY A O 1
ATOM 838 N N . THR A 1 102 ? 7.018 -13.559 -10.537 1.00 94.88 102 THR A N 1
ATOM 839 C CA . THR A 1 102 ? 7.401 -14.597 -9.558 1.00 94.88 102 THR A CA 1
ATOM 840 C C . THR A 1 102 ? 7.097 -14.205 -8.109 1.00 94.88 102 THR A C 1
ATOM 842 O O . THR A 1 102 ? 6.550 -15.023 -7.364 1.00 94.88 102 THR A O 1
ATOM 845 N N . GLN A 1 103 ? 7.396 -12.962 -7.711 1.00 96.81 103 GLN A N 1
ATOM 846 C CA . GLN A 1 103 ? 7.071 -12.431 -6.376 1.00 96.81 103 GLN A CA 1
ATOM 847 C C . GLN A 1 103 ? 5.822 -11.529 -6.360 1.00 96.81 103 GLN A C 1
ATOM 849 O O . GLN A 1 103 ? 5.386 -11.094 -5.294 1.00 96.81 103 GLN A O 1
ATOM 854 N N . GLY A 1 104 ? 5.197 -11.264 -7.512 1.00 98.12 104 GLY A N 1
ATOM 855 C CA . GLY A 1 104 ? 4.203 -10.193 -7.638 1.00 98.12 104 GLY A CA 1
ATOM 856 C C . GLY A 1 104 ? 4.833 -8.807 -7.500 1.00 98.12 104 GLY A C 1
ATOM 857 O O . GLY A 1 104 ? 6.052 -8.671 -7.453 1.00 98.12 104 GLY A O 1
ATOM 858 N N . HIS A 1 105 ? 4.000 -7.771 -7.402 1.00 98.62 105 HIS A N 1
ATOM 859 C CA . HIS A 1 105 ? 4.479 -6.406 -7.191 1.00 98.62 105 HIS A CA 1
ATOM 860 C C . HIS A 1 105 ? 3.505 -5.558 -6.377 1.00 98.62 105 HIS A C 1
ATOM 862 O O . HIS A 1 105 ? 2.287 -5.756 -6.455 1.00 98.62 105 HIS A O 1
ATOM 868 N N . VAL A 1 106 ? 4.034 -4.609 -5.606 1.00 98.81 106 VAL A N 1
ATOM 869 C CA . VAL A 1 106 ? 3.241 -3.638 -4.847 1.00 98.81 106 VAL A CA 1
ATOM 870 C C . VAL A 1 106 ? 3.847 -2.243 -4.954 1.00 98.81 106 VAL A C 1
ATOM 872 O O . VAL A 1 106 ? 5.059 -2.071 -4.875 1.00 98.81 106 VAL A O 1
ATOM 875 N N . ALA A 1 107 ? 2.983 -1.248 -5.115 1.00 98.88 107 ALA A N 1
ATOM 876 C CA . ALA A 1 107 ? 3.344 0.159 -5.186 1.00 98.88 107 ALA A CA 1
ATOM 877 C C . ALA A 1 107 ? 2.495 0.980 -4.212 1.00 98.88 107 ALA A C 1
ATOM 879 O O . ALA A 1 107 ? 1.362 0.607 -3.894 1.00 98.88 107 ALA A O 1
ATOM 880 N N . TYR A 1 108 ? 3.019 2.110 -3.754 1.00 98.94 108 TYR A N 1
ATOM 881 C CA . TYR A 1 108 ? 2.300 3.047 -2.898 1.00 98.94 108 TYR A CA 1
ATOM 882 C C . TYR A 1 108 ? 1.631 4.132 -3.754 1.00 98.94 108 TYR A C 1
ATOM 884 O O . TYR A 1 108 ? 2.250 4.686 -4.661 1.00 98.94 108 TYR A O 1
ATOM 892 N N . ILE A 1 109 ? 0.364 4.452 -3.483 1.00 98.88 109 ILE A N 1
ATOM 893 C CA . ILE A 1 109 ? -0.373 5.489 -4.215 1.00 98.88 109 ILE A CA 1
ATOM 894 C C . ILE A 1 109 ? -0.071 6.868 -3.623 1.00 98.88 109 ILE A C 1
ATOM 896 O O . ILE A 1 109 ? -0.609 7.248 -2.581 1.00 98.88 109 ILE A O 1
ATOM 900 N N . GLU A 1 110 ? 0.731 7.650 -4.342 1.00 98.81 110 GLU A N 1
ATOM 901 C CA . GLU A 1 110 ? 1.085 9.025 -3.971 1.00 98.81 110 GLU A CA 1
ATOM 902 C C . GLU A 1 110 ? -0.060 10.006 -4.246 1.00 98.81 110 GLU A C 1
ATOM 904 O O . GLU A 1 110 ? -0.309 10.932 -3.467 1.00 98.81 110 GLU A O 1
ATOM 909 N N . HIS A 1 111 ? -0.767 9.817 -5.365 1.00 98.75 111 HIS A N 1
ATOM 910 C CA . HIS A 1 111 ? -1.815 10.734 -5.805 1.00 98.75 111 HIS A CA 1
ATOM 911 C C . HIS A 1 111 ? -2.846 10.052 -6.712 1.00 98.75 111 HIS A C 1
ATOM 913 O O . HIS A 1 111 ? -2.507 9.186 -7.517 1.00 98.75 111 HIS A O 1
ATOM 919 N N . VAL A 1 112 ? -4.101 10.495 -6.619 1.00 98.69 112 VAL A N 1
ATOM 920 C CA . VAL A 1 112 ? -5.187 10.128 -7.538 1.00 98.69 112 VAL A CA 1
ATOM 921 C C . VAL A 1 112 ? -5.652 11.406 -8.228 1.00 98.69 112 VAL A C 1
ATOM 923 O O . VAL A 1 112 ? -6.182 12.300 -7.572 1.00 98.69 112 VAL A O 1
ATOM 926 N N . TYR A 1 113 ? -5.424 11.499 -9.535 1.00 98.62 113 TYR A N 1
ATOM 927 C CA . TYR A 1 113 ? -5.797 12.659 -10.339 1.00 98.62 113 TYR A CA 1
ATOM 928 C C . TYR A 1 113 ? -7.306 12.686 -10.599 1.00 98.62 113 TYR A C 1
ATOM 930 O O . TYR A 1 113 ? -7.970 11.649 -10.610 1.00 98.62 113 TYR A O 1
ATOM 938 N N . GLN A 1 114 ? -7.846 13.869 -10.904 1.00 97.88 114 GLN A N 1
ATOM 939 C CA . GLN A 1 114 ? -9.272 14.055 -11.210 1.00 97.88 114 GLN A CA 1
ATOM 940 C C . GLN A 1 114 ? -9.754 13.211 -12.403 1.00 97.88 114 GLN A C 1
ATOM 942 O O . GLN A 1 114 ? -10.881 12.724 -12.405 1.00 97.88 114 GLN A O 1
ATOM 947 N N . ASN A 1 115 ? -8.891 12.970 -13.394 1.00 97.38 115 ASN A N 1
ATOM 948 C CA . ASN A 1 115 ? -9.196 12.101 -14.537 1.00 97.38 115 ASN A CA 1
ATOM 949 C C . ASN A 1 115 ? -9.191 10.594 -14.192 1.00 97.38 115 ASN A C 1
ATOM 951 O O . ASN A 1 115 ? -9.468 9.757 -15.053 1.00 97.38 115 ASN A O 1
ATOM 955 N N . GLY A 1 116 ? -8.887 10.235 -12.942 1.00 97.81 116 GLY A N 1
ATOM 956 C CA . GLY A 1 116 ? -8.821 8.865 -12.444 1.00 97.81 116 GLY A CA 1
ATOM 957 C C . GLY A 1 116 ? -7.492 8.154 -12.696 1.00 97.81 116 GLY A C 1
ATOM 958 O O . GLY A 1 116 ? -7.377 6.980 -12.354 1.00 97.81 116 GLY A O 1
ATOM 959 N N . ASN A 1 117 ? -6.491 8.823 -13.276 1.00 98.62 117 ASN A N 1
ATOM 960 C CA . ASN A 1 117 ? -5.130 8.294 -13.298 1.00 98.62 117 ASN A CA 1
ATOM 961 C C . ASN A 1 117 ? -4.534 8.319 -11.888 1.00 98.62 117 ASN A C 1
ATOM 963 O O . ASN A 1 117 ? -4.930 9.115 -11.035 1.00 98.62 117 ASN A O 1
ATOM 967 N N . VAL A 1 118 ? -3.544 7.469 -11.652 1.00 98.81 118 VAL A N 1
ATOM 968 C CA . VAL A 1 118 ? -2.926 7.308 -10.337 1.00 98.81 118 VAL A CA 1
ATOM 969 C C . VAL A 1 118 ? -1.418 7.444 -10.465 1.00 98.81 118 VAL A C 1
ATOM 971 O O . VAL A 1 118 ? -0.810 6.745 -11.270 1.00 98.81 118 VAL A O 1
ATOM 974 N N . LYS A 1 119 ? -0.813 8.326 -9.665 1.00 98.88 119 LYS A N 1
ATOM 975 C CA . LYS A 1 119 ? 0.640 8.356 -9.477 1.00 98.88 119 LYS A CA 1
ATOM 976 C C . LYS A 1 119 ? 1.008 7.365 -8.384 1.00 98.88 119 LYS A C 1
ATOM 978 O O . LYS A 1 119 ? 0.477 7.454 -7.272 1.00 98.88 119 LYS A O 1
ATOM 983 N N . VAL A 1 120 ? 1.923 6.457 -8.695 1.00 98.88 120 VAL A N 1
ATOM 984 C CA . VAL A 1 120 ? 2.498 5.526 -7.723 1.00 98.88 120 VAL A CA 1
ATOM 985 C C . VAL A 1 120 ? 3.993 5.759 -7.560 1.00 98.88 120 VAL A C 1
ATOM 987 O O . VAL A 1 120 ? 4.650 6.213 -8.498 1.00 98.88 120 VAL A O 1
ATOM 990 N N . SER A 1 121 ? 4.505 5.421 -6.382 1.00 98.88 121 SER A N 1
ATOM 991 C CA . SER A 1 121 ? 5.929 5.259 -6.105 1.00 98.88 121 SER A CA 1
ATOM 992 C C . SER A 1 121 ? 6.201 3.832 -5.636 1.00 98.88 121 SER A C 1
ATOM 994 O O . SER A 1 121 ? 5.389 3.207 -4.943 1.00 98.88 121 SER A O 1
ATOM 996 N N . GLU A 1 122 ? 7.333 3.282 -6.048 1.00 98.62 122 GLU A N 1
ATOM 997 C CA . GLU A 1 122 ? 7.685 1.886 -5.802 1.00 98.62 122 GLU A CA 1
ATOM 998 C C . GLU A 1 122 ? 9.193 1.676 -5.895 1.00 98.62 122 GLU A C 1
ATOM 1000 O O . GLU A 1 122 ? 9.895 2.426 -6.569 1.00 98.62 122 GLU A O 1
ATOM 1005 N N . MET A 1 123 ? 9.688 0.641 -5.222 1.00 98.62 123 MET A N 1
ATOM 1006 C CA . MET A 1 123 ? 11.086 0.221 -5.294 1.00 98.62 123 MET A CA 1
ATOM 1007 C C . MET A 1 123 ? 11.196 -1.100 -6.042 1.00 98.62 123 MET A C 1
ATOM 1009 O O . MET A 1 123 ? 10.279 -1.917 -5.963 1.00 98.62 123 MET A O 1
ATOM 1013 N N . ASN A 1 124 ? 12.317 -1.332 -6.722 1.00 97.25 124 ASN A N 1
ATOM 1014 C CA . ASN A 1 124 ? 12.575 -2.586 -7.433 1.00 97.25 124 ASN A CA 1
ATOM 1015 C C . ASN A 1 124 ? 11.519 -2.927 -8.488 1.00 97.25 124 ASN A C 1
ATOM 1017 O O . ASN A 1 124 ? 11.121 -4.077 -8.649 1.00 97.25 124 ASN A O 1
ATOM 1021 N N . TYR A 1 125 ? 11.038 -1.904 -9.191 1.00 94.44 125 TYR A N 1
ATOM 1022 C CA . TYR A 1 125 ? 10.300 -2.114 -10.433 1.00 94.44 125 TYR A CA 1
ATOM 1023 C C . TYR A 1 125 ? 11.257 -2.379 -11.601 1.00 94.44 125 TYR A C 1
ATOM 1025 O O . TYR A 1 125 ? 10.977 -3.229 -12.442 1.00 94.44 125 TYR A O 1
ATOM 1033 N N . THR A 1 126 ? 12.402 -1.689 -11.609 1.00 94.19 126 THR A N 1
ATOM 1034 C CA . THR A 1 126 ? 13.485 -1.887 -12.582 1.00 94.19 126 THR A CA 1
ATOM 1035 C C . THR A 1 126 ? 14.613 -2.734 -11.986 1.00 94.19 126 THR A C 1
ATOM 1037 O O . THR A 1 126 ? 14.964 -3.765 -12.554 1.00 94.19 126 THR A O 1
ATOM 1040 N N . GLN A 1 127 ? 15.158 -2.336 -10.829 1.00 95.94 127 GLN A N 1
ATOM 1041 C CA . GLN A 1 127 ? 16.210 -3.072 -10.112 1.00 95.94 127 GLN A CA 1
ATOM 1042 C C . GLN A 1 127 ? 16.195 -2.787 -8.595 1.00 95.94 127 GLN A C 1
ATOM 1044 O O . GLN A 1 127 ? 15.653 -1.758 -8.170 1.00 95.94 127 GLN A O 1
ATOM 1049 N N . PRO A 1 128 ? 16.804 -3.652 -7.756 1.00 96.81 128 PRO A N 1
ATOM 1050 C CA . PRO A 1 128 ? 16.790 -3.485 -6.306 1.00 96.81 128 PRO A CA 1
ATOM 1051 C C . PRO A 1 128 ? 17.326 -2.123 -5.859 1.00 96.81 128 PRO A C 1
ATOM 1053 O O . PRO A 1 128 ? 18.261 -1.593 -6.454 1.00 96.81 128 PRO A O 1
ATOM 1056 N N . TYR A 1 129 ? 16.747 -1.581 -4.784 1.00 98.00 129 TYR A N 1
ATOM 1057 C CA . TYR A 1 129 ? 17.067 -0.262 -4.204 1.00 98.00 129 TYR A CA 1
ATOM 1058 C C . TYR A 1 129 ? 16.736 0.965 -5.064 1.00 98.00 129 TYR A C 1
ATOM 1060 O O . TYR A 1 129 ? 16.764 2.080 -4.544 1.00 98.00 129 TYR A O 1
ATOM 1068 N N . GLU A 1 130 ? 16.360 0.799 -6.330 1.00 98.38 130 GLU A N 1
ATOM 1069 C CA . GLU A 1 130 ? 15.909 1.916 -7.155 1.00 98.38 130 GLU A CA 1
ATOM 1070 C C . GLU A 1 130 ? 14.447 2.246 -6.849 1.00 98.38 130 GLU A C 1
ATOM 1072 O O . GLU A 1 130 ? 13.575 1.379 -6.955 1.00 98.38 130 GLU A O 1
ATOM 1077 N N . ILE A 1 131 ? 14.187 3.503 -6.479 1.00 98.62 131 ILE A N 1
ATOM 1078 C CA . ILE A 1 131 ? 12.837 4.050 -6.332 1.00 98.62 131 ILE A CA 1
ATOM 1079 C C . ILE A 1 131 ? 12.441 4.691 -7.657 1.00 98.62 131 ILE A C 1
ATOM 1081 O O . ILE A 1 131 ? 13.145 5.551 -8.178 1.00 98.62 131 ILE A O 1
ATOM 1085 N N . THR A 1 132 ? 11.277 4.308 -8.158 1.00 98.50 132 THR A N 1
ATOM 1086 C CA . THR A 1 132 ? 10.696 4.837 -9.389 1.00 98.50 132 THR A CA 1
ATOM 1087 C C . THR A 1 132 ? 9.307 5.393 -9.108 1.00 98.50 132 THR A C 1
ATOM 1089 O O . THR A 1 132 ? 8.636 5.001 -8.148 1.00 98.50 132 THR A O 1
ATOM 1092 N N . GLU A 1 133 ? 8.869 6.317 -9.957 1.00 98.56 133 GLU A N 1
ATOM 1093 C CA . GLU A 1 133 ? 7.495 6.802 -9.985 1.00 98.56 133 GLU A CA 1
ATOM 1094 C C . GLU A 1 133 ? 6.911 6.575 -11.376 1.00 98.56 133 GLU A C 1
ATOM 1096 O O . GLU A 1 133 ? 7.593 6.763 -12.385 1.00 98.56 133 GLU A O 1
ATOM 1101 N N . ARG A 1 134 ? 5.629 6.216 -11.450 1.00 98.31 134 ARG A N 1
ATOM 1102 C CA . ARG A 1 134 ? 4.923 6.124 -12.734 1.00 98.31 134 ARG A CA 1
ATOM 1103 C C . ARG A 1 134 ? 3.444 6.434 -12.607 1.00 98.31 134 ARG A C 1
ATOM 1105 O O . ARG A 1 134 ? 2.864 6.441 -11.519 1.00 98.31 134 ARG A O 1
ATOM 1112 N N . ILE A 1 135 ? 2.832 6.678 -13.760 1.00 98.62 135 ILE A N 1
ATOM 1113 C CA . ILE A 1 135 ? 1.394 6.880 -13.888 1.00 98.62 135 ILE A CA 1
ATOM 1114 C C . ILE A 1 135 ? 0.729 5.568 -14.289 1.00 98.62 135 ILE A C 1
ATOM 1116 O O . ILE A 1 135 ? 1.084 4.951 -15.291 1.00 98.62 135 ILE A O 1
ATOM 1120 N N . ILE A 1 136 ? -0.280 5.171 -13.520 1.00 98.44 136 ILE A N 1
ATOM 1121 C CA . ILE A 1 136 ? -1.230 4.128 -13.888 1.00 98.44 136 ILE A CA 1
ATOM 1122 C C . ILE A 1 136 ? -2.447 4.810 -14.485 1.00 98.44 136 ILE A C 1
ATOM 1124 O O . ILE A 1 136 ? -3.123 5.602 -13.821 1.00 98.44 136 ILE A O 1
ATOM 1128 N N . TYR A 1 137 ? -2.734 4.510 -15.745 1.00 98.38 137 TYR A N 1
ATOM 1129 C CA . TYR A 1 137 ? -3.914 5.052 -16.398 1.00 98.38 137 TYR A CA 1
ATOM 1130 C C . TYR A 1 137 ? -5.180 4.392 -15.860 1.00 98.38 137 TYR A C 1
ATOM 1132 O O . TYR A 1 137 ? -5.198 3.189 -15.590 1.00 98.38 137 TYR A O 1
ATOM 1140 N N . LYS A 1 138 ? -6.271 5.162 -15.770 1.00 97.88 138 LYS A N 1
ATOM 1141 C CA . LYS A 1 138 ? -7.571 4.684 -15.265 1.00 97.88 138 LYS A CA 1
ATOM 1142 C C . LYS A 1 138 ? -8.011 3.355 -15.895 1.00 97.88 138 LYS A C 1
ATOM 1144 O O . LYS A 1 138 ? -8.506 2.473 -15.200 1.00 97.88 138 LYS A O 1
ATOM 1149 N N . LYS A 1 139 ? -7.790 3.200 -17.205 1.00 97.44 139 LYS A N 1
ATOM 1150 C CA . LYS A 1 139 ? -8.130 1.992 -17.979 1.00 97.44 139 LYS A CA 1
ATOM 1151 C C . LYS A 1 139 ? -7.408 0.723 -17.505 1.00 97.44 139 LYS A C 1
ATOM 1153 O O . LYS A 1 139 ? -7.928 -0.372 -17.684 1.00 97.44 139 LYS A O 1
ATOM 1158 N N . ASP A 1 140 ? -6.233 0.868 -16.896 1.00 97.38 140 ASP A N 1
ATOM 1159 C CA . ASP A 1 140 ? -5.390 -0.244 -16.457 1.00 97.38 140 ASP A CA 1
ATOM 1160 C C . ASP A 1 140 ? -5.581 -0.574 -14.968 1.00 97.38 140 ASP A C 1
ATOM 1162 O O . ASP A 1 140 ? -5.140 -1.630 -14.516 1.00 97.38 140 ASP A O 1
ATOM 1166 N N . LEU A 1 141 ? -6.280 0.277 -14.202 1.00 96.56 141 LEU A N 1
ATOM 1167 C CA . LEU A 1 141 ? -6.504 0.078 -12.762 1.00 96.56 141 LEU A CA 1
ATOM 1168 C C . LEU A 1 141 ? -7.268 -1.210 -12.434 1.00 96.56 141 LEU A C 1
ATOM 1170 O O . LEU A 1 141 ? -7.051 -1.800 -11.377 1.00 96.56 141 LEU A O 1
ATOM 1174 N N . SER A 1 142 ? -8.116 -1.687 -13.347 1.00 96.12 142 SER A N 1
ATOM 1175 C CA . SER A 1 142 ? -8.858 -2.946 -13.190 1.00 96.12 142 SER A CA 1
ATOM 1176 C C . SER A 1 142 ? -7.94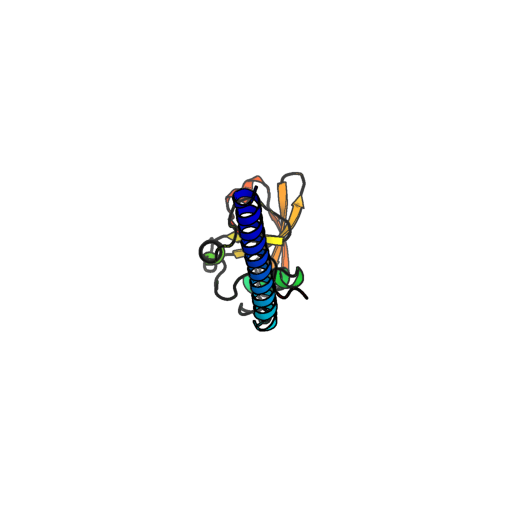6 -4.172 -13.043 1.00 96.12 142 SER A C 1
ATOM 1178 O O . SER A 1 142 ? -8.368 -5.193 -12.499 1.00 96.12 142 SER A O 1
ATOM 1180 N N . ARG A 1 143 ? -6.681 -4.072 -13.475 1.00 96.75 143 ARG A N 1
ATOM 1181 C CA . ARG A 1 143 ? -5.674 -5.143 -13.391 1.00 96.75 143 ARG A CA 1
ATOM 1182 C C . ARG A 1 143 ? -5.080 -5.312 -11.993 1.00 96.75 143 ARG A C 1
ATOM 1184 O O . ARG A 1 143 ? -4.383 -6.298 -11.759 1.00 96.75 143 ARG A O 1
ATOM 1191 N N . TYR A 1 144 ? -5.334 -4.370 -11.089 1.00 98.38 144 TYR A N 1
ATOM 1192 C CA . TYR A 1 144 ? -4.722 -4.315 -9.767 1.00 98.38 144 TYR A CA 1
ATOM 1193 C C . TYR A 1 144 ? -5.760 -4.456 -8.660 1.00 98.38 144 TYR A C 1
ATOM 1195 O O . TYR A 1 144 ? -6.926 -4.091 -8.823 1.00 98.38 144 TYR A O 1
ATOM 1203 N N . LYS A 1 145 ? -5.323 -4.953 -7.504 1.00 98.75 145 LYS A N 1
ATOM 1204 C CA . LYS A 1 145 ? -6.076 -4.852 -6.252 1.00 98.75 145 LYS A CA 1
ATOM 1205 C C . LYS A 1 145 ? -5.552 -3.670 -5.452 1.00 98.75 145 LYS A C 1
ATOM 1207 O O . LYS A 1 145 ? -4.345 -3.454 -5.392 1.00 98.75 145 LYS A O 1
ATOM 1212 N N . ILE A 1 146 ? -6.460 -2.915 -4.844 1.00 98.81 146 ILE A N 1
ATOM 1213 C CA . ILE A 1 146 ? -6.135 -1.785 -3.981 1.00 98.81 146 ILE A CA 1
ATOM 1214 C C . ILE A 1 146 ? -6.338 -2.206 -2.532 1.00 98.81 146 ILE A C 1
ATOM 1216 O O . ILE A 1 146 ? -7.465 -2.485 -2.122 1.00 98.81 146 ILE A O 1
ATOM 1220 N N . ILE A 1 147 ? -5.248 -2.259 -1.773 1.00 98.94 147 ILE A N 1
ATOM 1221 C CA . ILE A 1 147 ? -5.257 -2.554 -0.338 1.00 98.94 147 ILE A CA 1
ATOM 1222 C C . ILE A 1 147 ? -5.261 -1.222 0.404 1.00 98.94 147 ILE A C 1
ATOM 1224 O O . ILE A 1 147 ? -4.430 -0.359 0.126 1.00 98.94 147 ILE A O 1
ATOM 1228 N N . HIS A 1 148 ? -6.183 -1.046 1.347 1.00 98.81 148 HIS A N 1
ATOM 1229 C CA . HIS A 1 148 ? -6.288 0.170 2.154 1.00 98.81 148 HIS A CA 1
ATOM 1230 C C . HIS A 1 148 ? -5.676 -0.069 3.539 1.00 98.81 148 HIS A C 1
ATOM 1232 O O . HIS A 1 148 ? -6.282 -0.805 4.323 1.00 98.81 148 HIS A O 1
ATOM 1238 N N . PRO A 1 149 ? -4.513 0.533 3.858 1.00 98.69 149 PRO A N 1
ATOM 1239 C CA . PRO A 1 149 ? -3.918 0.450 5.189 1.00 98.69 149 PRO A CA 1
ATOM 1240 C C . PRO A 1 149 ? -4.876 0.925 6.286 1.00 98.69 149 PRO A C 1
ATOM 1242 O O . PRO A 1 149 ? -5.700 1.820 6.068 1.00 98.69 149 PRO A O 1
ATOM 1245 N N . LYS A 1 150 ? -4.751 0.330 7.474 1.00 98.00 150 LYS A N 1
ATOM 1246 C CA . LYS A 1 150 ? -5.489 0.744 8.677 1.00 98.00 150 LYS A CA 1
ATOM 1247 C C . LYS A 1 150 ? -4.721 1.867 9.375 1.00 98.00 150 LYS A C 1
ATOM 1249 O O . LYS A 1 150 ? -3.520 2.012 9.168 1.00 98.00 150 LYS A O 1
ATOM 1254 N N . ILE A 1 151 ? -5.390 2.649 10.214 1.00 96.56 151 ILE A N 1
ATOM 1255 C CA . ILE A 1 151 ? -4.703 3.623 11.074 1.00 96.56 151 ILE A CA 1
ATOM 1256 C C . ILE A 1 151 ? -3.839 2.849 12.074 1.00 96.56 151 ILE A C 1
ATOM 1258 O O . ILE A 1 151 ? -4.308 1.867 12.649 1.00 96.56 151 ILE A O 1
ATOM 1262 N N . ASN A 1 152 ? -2.588 3.270 12.278 1.00 96.19 152 ASN A N 1
ATOM 1263 C CA . ASN A 1 152 ? -1.753 2.675 13.315 1.00 96.19 152 ASN A CA 1
ATOM 1264 C C . ASN A 1 152 ? -2.292 3.095 14.698 1.00 96.19 152 ASN A C 1
ATOM 1266 O O . ASN A 1 152 ? -2.333 4.296 14.972 1.00 96.19 152 ASN A O 1
ATOM 1270 N N . PRO A 1 153 ? -2.663 2.160 15.594 1.00 91.81 153 PRO A N 1
ATOM 1271 C CA . PRO A 1 153 ? -3.116 2.506 16.943 1.00 91.81 153 PRO A CA 1
ATOM 1272 C C . PRO A 1 153 ? -2.029 3.188 17.791 1.00 91.81 153 PRO A C 1
ATOM 1274 O O . PRO A 1 153 ? -2.349 3.851 18.767 1.00 91.81 153 PRO A O 1
ATOM 1277 N N . LYS A 1 154 ? -0.753 3.059 17.404 1.00 89.88 154 LYS A N 1
ATOM 1278 C CA . LYS A 1 154 ? 0.422 3.674 18.041 1.00 89.88 154 LYS A CA 1
ATOM 1279 C C . LYS A 1 154 ? 0.969 4.863 17.240 1.00 89.88 154 LYS A C 1
ATOM 1281 O O . LYS A 1 154 ? 2.179 5.031 17.126 1.00 89.88 154 LYS A O 1
ATOM 1286 N N . LYS A 1 155 ? 0.098 5.637 16.581 1.00 80.00 155 LYS A N 1
ATOM 1287 C CA . LYS A 1 155 ? 0.497 6.784 15.738 1.00 80.00 155 LYS A CA 1
ATOM 1288 C C . LYS A 1 155 ? 1.126 7.951 16.533 1.00 80.00 155 LYS A C 1
ATOM 1290 O O . LYS A 1 155 ? 1.630 8.880 15.906 1.00 80.00 155 LYS A O 1
ATOM 1295 N N . TYR A 1 156 ? 1.154 7.881 17.863 1.00 58.16 156 TYR A N 1
ATOM 1296 C CA . TYR A 1 156 ? 1.723 8.879 18.768 1.00 58.16 156 TYR A CA 1
ATOM 1297 C C . TYR A 1 156 ? 2.624 8.194 19.790 1.00 58.16 156 TYR A C 1
ATOM 1299 O O . TYR A 1 156 ? 2.198 7.128 20.293 1.00 58.16 156 TYR A O 1
#

Radius of gyration: 22.33 Å; Cα contacts (8 Å, |Δi|>4): 267; chains: 1; bounding box: 64×29×62 Å

Nearest PDB structures (foldseek):
  2lrj-assembly1_A  TM=9.084E-01  e=1.090E-10  Staphylococcus aureus subsp. aureus COL
  5t1q-assembly2_B  TM=9.060E-01  e=1.651E-09  Staphylococcus aureus subsp. aureus NCTC 8325
  5t1q-assembly3_C  TM=8.980E-01  e=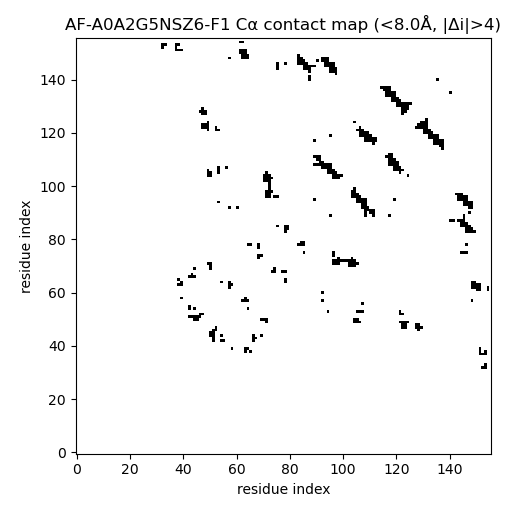1.372E-09  Staphylococcus aureus subsp. aureus NCTC 8325
  2k3a-assembly1_A  TM=8.627E-01  e=2.929E-10  Staphylococcus saprophyticus subsp. saprophyticus ATCC 15305 = NCTC 7292
  4cgk-assembly1_A  TM=6.831E-01  e=7.938E-07  Streptococcus pneumoniae D39

Foldseek 3Di:
DVVVVVVVVVVVVVVVVVVVVVVVVVVVVVVVLVPDDFQLPDQLADAQFQSSVLSVLCVVVQFDDHNPQYFLLRRLVVLVVVPWDKALDDDQQKKWWANPDDRTHIWHFHDQDPQRKTKTWTGQPPHGPDIDIDIDHNVCSVRTMITHTGRGSPSD

Mean predicted aligned error: 6.03 Å

Secondary structure (DSSP, 8-state):
-HHHHHHHHHHHHHHHHHHHHHHHHHHHHHHHHHHSPPTTSS--SPTTSHHHHHHHHHHHTTEE--S---SGGGHHHHHHHTT-EEES---TT-EEEE--SSS-EEEEEEEE-TTS-EEEEEESSSSTT-EEEEEEPGGGGGGSEEEEPEEPTT--

InterPro domains:
  IPR007921 CHAP domain [PF05257] (42-124)
  IPR007921 CHAP domain [PS50911] (25-148)
  IPR038765 Papain-like cysteine peptidase superfamily [SSF54001] (41-133)

pLDDT: mean 94.08, std 7.78, range [58.16, 98.94]

Solvent-accessible surface area (backbone atoms only — not comparable to full-atom values): 8579 Å² total; per-residue (Å²): 109,71,72,59,55,54,51,51,53,53,54,50,52,54,50,53,51,50,55,52,50,53,54,50,51,51,53,50,52,51,51,50,57,70,73,47,77,55,81,66,73,67,83,71,51,58,85,41,32,21,60,29,48,39,50,54,53,36,42,74,73,36,25,33,70,82,74,78,49,74,50,34,41,42,34,66,61,48,39,44,73,73,69,37,57,64,46,76,72,86,45,62,71,18,32,47,29,28,59,66,67,94,47,26,38,39,30,30,24,72,39,67,47,95,87,51,29,31,38,32,40,34,21,38,82,89,45,72,65,41,74,49,74,51,77,46,50,51,88,57,46,81,75,34,41,25,38,44,60,44,77,31,91,65,63,115

Sequence (156 aa):
MKRIISFFIILLSLFLLFINQDRIIDNYNTLRIELMPNPMATNTYDKGQCTYYVFDKVKKDGNMIERSWRDAKHWAKLAKQDGYNVNHSPRKGALLQSPRGTQGHVAYIEHVYQNGNVKVSEMNYTQPYEITERIIYKKDLSRYKIIHPKINPKKY

Organism: NCBI:txid1891097